Protein AF-A0A6G7VF86-F1 (afdb_monomer_lite)

Organism: NCBI:txid2699430

Structure (mmCIF, N/CA/C/O backbone):
data_AF-A0A6G7VF86-F1
#
_entry.id   AF-A0A6G7VF86-F1
#
loop_
_atom_site.group_PDB
_atom_site.id
_atom_site.type_symbol
_atom_site.label_atom_id
_atom_site.label_alt_id
_atom_site.label_comp_id
_atom_site.label_asym_id
_atom_site.label_entity_id
_atom_site.label_seq_id
_atom_site.pdbx_PDB_ins_code
_atom_site.Cartn_x
_atom_site.Cartn_y
_atom_site.Cartn_z
_atom_site.occupancy
_atom_site.B_iso_or_equiv
_atom_site.auth_seq_id
_atom_site.auth_comp_id
_atom_site.auth_asym_id
_atom_site.auth_atom_id
_atom_site.pdbx_PDB_model_num
ATOM 1 N N . MET A 1 1 ? -3.571 -9.699 8.147 1.00 62.66 1 MET A N 1
ATOM 2 C CA . MET A 1 1 ? -2.206 -9.471 7.622 1.00 62.66 1 MET A CA 1
ATOM 3 C C . MET A 1 1 ? -1.745 -10.598 6.710 1.00 62.66 1 MET A C 1
ATOM 5 O O . MET A 1 1 ? -1.329 -10.263 5.618 1.00 62.66 1 MET A O 1
ATOM 9 N N . ALA A 1 2 ? -1.930 -11.879 7.063 1.00 78.94 2 ALA A N 1
ATOM 10 C CA . ALA A 1 2 ? -1.582 -13.014 6.187 1.00 78.94 2 ALA A CA 1
ATOM 11 C C . ALA A 1 2 ? -2.079 -12.876 4.727 1.00 78.94 2 ALA A C 1
ATOM 13 O O . ALA A 1 2 ? -1.312 -13.082 3.798 1.00 78.94 2 ALA A O 1
ATOM 14 N N . GLN A 1 3 ? -3.317 -12.407 4.529 1.00 85.88 3 GLN A N 1
ATOM 15 C CA . GLN A 1 3 ? -3.868 -12.131 3.192 1.00 85.88 3 GLN A CA 1
ATOM 16 C C . GLN A 1 3 ? -3.116 -11.031 2.418 1.00 85.88 3 GLN A C 1
ATOM 18 O O . GLN A 1 3 ? -2.936 -11.144 1.214 1.00 85.88 3 GLN A O 1
ATOM 23 N N . MET A 1 4 ? -2.649 -9.967 3.083 1.00 92.00 4 MET A N 1
ATOM 24 C CA . MET A 1 4 ? -1.850 -8.934 2.403 1.00 92.00 4 MET A CA 1
ATOM 25 C C . MET A 1 4 ? -0.474 -9.483 1.995 1.00 92.00 4 MET A C 1
ATOM 27 O O . MET A 1 4 ? 0.032 -9.123 0.940 1.00 92.00 4 MET A O 1
ATOM 31 N N . ASP A 1 5 ? 0.114 -10.384 2.791 1.00 93.56 5 ASP A N 1
ATOM 32 C CA . ASP A 1 5 ? 1.385 -11.042 2.457 1.00 93.56 5 ASP A CA 1
ATOM 33 C C . ASP A 1 5 ? 1.250 -12.063 1.306 1.00 93.56 5 ASP A C 1
ATOM 35 O O . ASP A 1 5 ? 2.229 -12.349 0.615 1.00 93.56 5 ASP A O 1
ATOM 39 N N . GLU A 1 6 ? 0.060 -12.631 1.093 1.00 92.44 6 GLU A N 1
ATOM 40 C CA . GLU A 1 6 ? -0.275 -13.419 -0.102 1.00 92.44 6 GLU A CA 1
ATOM 41 C C . GLU A 1 6 ? -0.333 -12.532 -1.341 1.00 92.44 6 GLU A C 1
ATOM 43 O O . GLU A 1 6 ? 0.474 -12.733 -2.244 1.00 92.44 6 GLU A O 1
ATOM 48 N N . GLY A 1 7 ? -1.154 -11.477 -1.325 1.00 93.00 7 GLY A N 1
ATOM 49 C CA . GLY A 1 7 ? -1.212 -10.536 -2.446 1.00 93.00 7 GLY A CA 1
ATOM 50 C C . GLY A 1 7 ? 0.141 -9.885 -2.761 1.00 93.00 7 GLY A C 1
ATOM 51 O O . GLY A 1 7 ? 0.448 -9.626 -3.920 1.00 93.00 7 GLY A O 1
ATOM 52 N N . ARG A 1 8 ? 0.997 -9.669 -1.748 1.00 95.62 8 ARG A N 1
ATOM 53 C CA . ARG A 1 8 ? 2.374 -9.192 -1.944 1.00 95.62 8 ARG A CA 1
ATOM 54 C C . ARG A 1 8 ? 3.151 -10.132 -2.859 1.00 95.62 8 ARG A C 1
ATOM 56 O O . ARG A 1 8 ? 3.831 -9.668 -3.766 1.00 95.62 8 ARG A O 1
ATOM 63 N N . ARG A 1 9 ? 3.067 -11.443 -2.611 1.00 95.38 9 ARG A N 1
ATOM 64 C CA . ARG A 1 9 ? 3.781 -12.449 -3.407 1.00 95.38 9 ARG A CA 1
ATOM 65 C C . ARG A 1 9 ? 3.294 -12.459 -4.850 1.00 95.38 9 ARG A C 1
ATOM 67 O O . ARG A 1 9 ? 4.133 -12.548 -5.740 1.00 95.38 9 ARG A O 1
ATOM 74 N N . ASP A 1 10 ? 1.992 -12.302 -5.071 1.00 95.31 10 ASP A N 1
ATOM 75 C CA . ASP A 1 10 ? 1.431 -12.218 -6.423 1.00 95.31 10 ASP A CA 1
ATOM 76 C C . ASP A 1 10 ? 1.973 -10.989 -7.170 1.00 95.31 10 ASP A C 1
ATOM 78 O O . ASP A 1 10 ? 2.452 -11.110 -8.295 1.00 95.31 10 ASP A O 1
ATOM 82 N N . PHE A 1 11 ? 2.011 -9.824 -6.515 1.00 96.00 11 PHE A N 1
ATOM 83 C CA . PHE A 1 11 ? 2.587 -8.597 -7.082 1.00 96.00 11 PHE A CA 1
ATOM 84 C C . PHE A 1 11 ? 4.100 -8.701 -7.337 1.00 96.00 11 PHE A C 1
ATOM 86 O O . PHE A 1 11 ? 4.589 -8.240 -8.364 1.00 96.00 11 PHE A O 1
ATOM 93 N N . GLU A 1 12 ? 4.859 -9.313 -6.426 1.00 95.81 12 GLU A N 1
ATOM 94 C CA . GLU A 1 12 ? 6.309 -9.507 -6.578 1.00 95.81 12 GLU A CA 1
ATOM 95 C C . GLU A 1 12 ? 6.670 -10.468 -7.719 1.00 95.81 12 GLU A C 1
ATOM 97 O O . GLU A 1 12 ? 7.763 -10.377 -8.288 1.00 95.81 12 GLU A O 1
ATOM 102 N N . GLN A 1 13 ? 5.776 -11.403 -8.040 1.00 95.69 13 GLN A N 1
ATOM 103 C CA . GLN A 1 13 ? 5.978 -12.406 -9.084 1.00 95.69 13 GLN A CA 1
ATOM 104 C C . GLN A 1 13 ? 5.410 -11.980 -10.440 1.00 95.69 13 GLN A C 1
ATOM 106 O O . GLN A 1 13 ? 5.817 -12.550 -11.456 1.00 95.69 13 GLN A O 1
ATOM 111 N N . ASP A 1 14 ? 4.536 -10.972 -10.482 1.00 97.06 14 ASP A N 1
ATOM 112 C CA . ASP A 1 14 ? 3.905 -10.525 -11.718 1.00 97.06 14 ASP A CA 1
ATOM 113 C C . ASP A 1 14 ? 4.921 -9.910 -12.693 1.00 97.06 14 ASP A C 1
ATOM 115 O O . ASP A 1 14 ? 5.571 -8.892 -12.436 1.00 97.06 14 ASP A O 1
ATOM 119 N N . PHE A 1 15 ? 5.088 -10.565 -13.841 1.00 96.31 15 PHE A N 1
ATOM 120 C CA . PHE A 1 15 ? 6.080 -10.162 -14.832 1.00 96.31 15 PHE A CA 1
ATOM 121 C C . PHE A 1 15 ? 5.706 -8.841 -15.514 1.00 96.31 15 PHE A C 1
ATOM 123 O O . PHE A 1 15 ? 6.584 -8.002 -15.716 1.00 96.31 15 PHE A O 1
ATOM 130 N N . ALA A 1 16 ? 4.428 -8.649 -15.850 1.00 96.56 16 ALA A N 1
ATOM 131 C CA . ALA A 1 16 ? 3.965 -7.470 -16.576 1.00 96.56 16 ALA A CA 1
ATOM 132 C C . ALA A 1 16 ? 4.143 -6.198 -15.737 1.00 96.56 16 ALA A C 1
ATOM 134 O O . ALA A 1 16 ? 4.707 -5.218 -16.217 1.00 96.56 16 ALA A O 1
ATOM 135 N N . LEU A 1 17 ? 3.763 -6.248 -14.460 1.00 97.31 17 LEU A N 1
ATOM 136 C CA . LEU A 1 17 ? 3.936 -5.160 -13.507 1.00 97.31 17 LEU A CA 1
ATOM 137 C C . LEU A 1 17 ? 5.408 -4.803 -13.325 1.00 97.31 17 LEU A C 1
ATOM 139 O O . LEU A 1 17 ? 5.761 -3.628 -13.318 1.00 97.31 17 LEU A O 1
ATOM 143 N N . ARG A 1 18 ? 6.285 -5.805 -13.206 1.00 97.38 18 ARG A N 1
ATOM 144 C CA . ARG A 1 18 ? 7.729 -5.569 -13.089 1.00 97.38 18 ARG A CA 1
ATOM 145 C C . ARG A 1 18 ? 8.277 -4.855 -14.319 1.00 97.38 18 ARG A C 1
ATOM 147 O O . ARG A 1 18 ? 9.001 -3.879 -14.157 1.00 97.38 18 ARG A O 1
ATOM 154 N N . GLN A 1 19 ? 7.926 -5.308 -15.523 1.00 97.06 19 GLN A N 1
ATOM 155 C CA . GLN A 1 19 ? 8.358 -4.651 -16.761 1.00 97.06 19 GLN A CA 1
ATOM 156 C C . GLN A 1 19 ? 7.840 -3.209 -16.847 1.00 97.06 19 GLN A C 1
ATOM 158 O O . GLN A 1 19 ? 8.632 -2.304 -17.096 1.00 97.06 19 GLN A O 1
ATOM 163 N N . ALA A 1 20 ? 6.561 -2.983 -16.544 1.00 97.19 20 ALA A N 1
ATOM 164 C CA . ALA A 1 20 ? 5.964 -1.649 -16.551 1.00 97.19 20 ALA A CA 1
ATOM 165 C C . ALA A 1 20 ? 6.634 -0.702 -15.534 1.00 97.19 20 ALA A C 1
ATOM 167 O O . ALA A 1 20 ? 6.967 0.438 -15.852 1.00 97.19 20 ALA A O 1
ATOM 168 N N . LEU A 1 21 ? 6.916 -1.187 -14.319 1.00 96.94 21 LEU A N 1
ATOM 169 C CA . LEU A 1 21 ? 7.652 -0.427 -13.301 1.00 96.94 21 LEU A CA 1
ATOM 170 C C . LEU A 1 21 ? 9.087 -0.111 -13.727 1.00 96.94 21 LEU A C 1
ATOM 172 O O . LEU A 1 21 ? 9.586 0.973 -13.439 1.00 96.94 21 LEU A O 1
ATOM 176 N N . GLN A 1 22 ? 9.748 -1.041 -14.417 1.00 96.62 22 GLN A N 1
ATOM 177 C CA . GLN A 1 22 ? 11.090 -0.825 -14.950 1.00 96.62 22 GLN A CA 1
ATOM 178 C C . GLN A 1 22 ? 11.107 0.225 -16.065 1.00 96.62 22 GLN A C 1
ATOM 180 O O . GLN A 1 22 ? 12.057 1.004 -16.141 1.00 96.62 22 GLN A O 1
ATOM 185 N N . ALA A 1 23 ? 10.075 0.252 -16.912 1.00 95.94 23 ALA A N 1
ATOM 186 C CA . ALA A 1 23 ? 9.890 1.287 -17.925 1.00 95.94 23 ALA A CA 1
ATOM 187 C C . ALA A 1 23 ? 9.536 2.649 -17.301 1.00 95.94 23 ALA A C 1
ATOM 189 O O . ALA A 1 23 ? 9.881 3.690 -17.859 1.00 95.94 23 ALA A O 1
ATOM 190 N N . GLY A 1 24 ? 8.892 2.642 -16.129 1.00 94.50 24 GLY A N 1
ATOM 191 C CA . GLY A 1 24 ? 8.472 3.847 -15.418 1.00 94.50 24 GLY A CA 1
ATOM 192 C C . GLY A 1 24 ? 7.288 4.558 -16.076 1.00 94.50 24 GLY A C 1
ATOM 193 O O . GLY A 1 24 ? 7.080 5.739 -15.806 1.00 94.50 24 GLY A O 1
ATOM 194 N N . ASP A 1 25 ? 6.532 3.864 -16.932 1.00 93.25 25 ASP A N 1
ATOM 195 C CA . ASP A 1 25 ? 5.363 4.405 -17.627 1.00 93.25 25 ASP A CA 1
ATOM 196 C C . ASP A 1 25 ? 4.094 4.231 -16.761 1.00 93.25 25 ASP A C 1
ATOM 198 O O . ASP A 1 25 ? 3.684 3.094 -16.496 1.00 93.25 25 ASP A O 1
ATOM 202 N N . PRO A 1 26 ? 3.451 5.327 -16.303 1.00 93.88 26 PRO A N 1
ATOM 203 C CA . PRO A 1 26 ? 2.228 5.251 -15.508 1.00 93.88 26 PRO A CA 1
ATOM 204 C C . PRO A 1 26 ? 1.088 4.481 -16.190 1.00 93.88 26 PRO A C 1
ATOM 206 O O . PRO A 1 26 ? 0.360 3.752 -15.512 1.00 93.88 26 PRO A O 1
ATOM 209 N N . GLU A 1 27 ? 0.927 4.610 -17.512 1.00 94.19 27 GLU A N 1
ATOM 210 C CA . GLU A 1 27 ? -0.159 3.954 -18.247 1.00 94.19 27 GLU A CA 1
ATOM 211 C C . GLU A 1 27 ? 0.059 2.440 -18.305 1.00 94.19 27 GLU A C 1
ATOM 213 O O . GLU A 1 27 ? -0.871 1.666 -18.052 1.00 94.19 27 GLU A O 1
ATOM 218 N N . GLU A 1 28 ? 1.291 1.997 -18.568 1.00 96.31 28 GLU A N 1
ATOM 219 C CA . GLU A 1 28 ? 1.631 0.570 -18.552 1.00 96.31 28 GLU A CA 1
ATOM 220 C C . GLU A 1 28 ? 1.477 -0.026 -17.150 1.00 96.31 28 GLU A C 1
ATOM 222 O O . GLU A 1 28 ? 0.930 -1.123 -16.995 1.00 96.31 28 GLU A O 1
ATOM 227 N N . VAL A 1 29 ? 1.897 0.706 -16.110 1.00 96.75 29 VA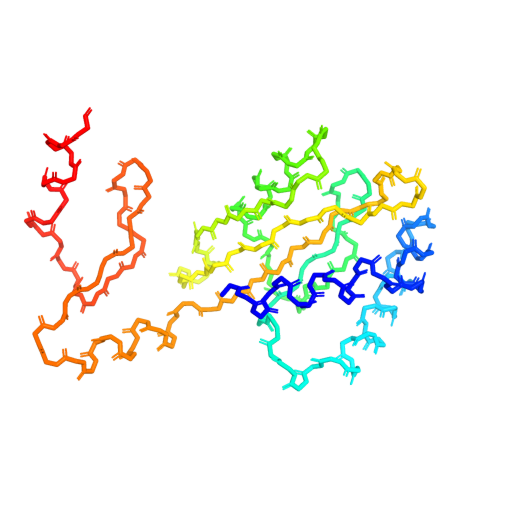L A N 1
ATOM 228 C CA . VAL A 1 29 ? 1.734 0.271 -14.715 1.00 96.75 29 VAL A CA 1
ATOM 229 C C . VAL A 1 29 ? 0.254 0.123 -14.385 1.00 96.75 29 VAL A C 1
ATOM 231 O O . VAL A 1 29 ? -0.149 -0.892 -13.816 1.00 96.75 29 VAL A O 1
ATOM 234 N N . GLN A 1 30 ? -0.580 1.082 -14.785 1.00 95.25 30 GLN A N 1
ATOM 235 C CA . GLN A 1 30 ? -2.021 1.008 -14.572 1.00 95.25 30 GLN A CA 1
ATOM 236 C C . GLN A 1 30 ? -2.656 -0.190 -15.271 1.00 95.25 30 GLN A C 1
ATOM 238 O O . GLN A 1 30 ? -3.477 -0.889 -14.669 1.00 95.25 30 GLN A O 1
ATOM 243 N N . GLN A 1 31 ? -2.271 -0.467 -16.515 1.00 95.31 31 GLN A N 1
ATOM 244 C CA . GLN A 1 31 ? -2.778 -1.619 -17.255 1.00 95.31 31 GLN A CA 1
ATOM 245 C C . GLN A 1 31 ? -2.355 -2.943 -16.612 1.00 95.31 31 GLN A C 1
ATOM 247 O O . GLN A 1 31 ? -3.197 -3.831 -16.445 1.00 95.31 31 GLN A O 1
ATOM 252 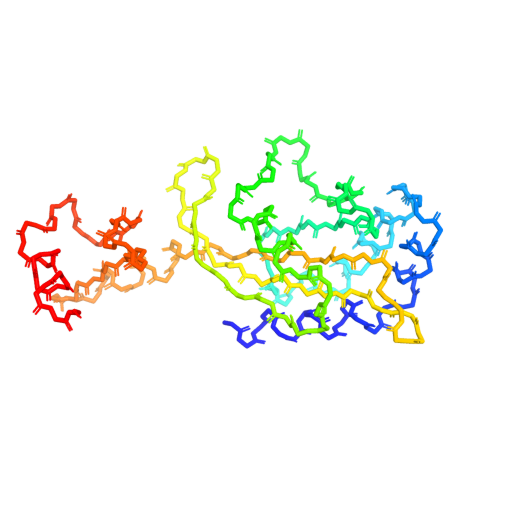N N . ALA A 1 32 ? -1.089 -3.066 -16.207 1.00 96.44 32 ALA A N 1
ATOM 253 C CA . ALA A 1 32 ? -0.571 -4.256 -15.539 1.00 96.44 32 ALA A CA 1
ATOM 254 C C . ALA A 1 32 ? -1.273 -4.501 -14.196 1.00 96.44 32 ALA A C 1
ATOM 256 O O . ALA A 1 32 ? -1.762 -5.602 -13.943 1.00 96.44 32 ALA A O 1
ATOM 257 N N . VAL A 1 33 ? -1.418 -3.459 -13.371 1.00 95.25 33 VAL A N 1
ATOM 258 C CA . VAL A 1 33 ? -2.150 -3.541 -12.101 1.00 95.25 33 VAL A CA 1
ATOM 259 C C . VAL A 1 33 ? -3.614 -3.907 -12.329 1.00 95.25 33 VAL A C 1
ATOM 261 O O . VAL A 1 33 ? -4.143 -4.760 -11.624 1.00 95.25 33 VAL A O 1
ATOM 264 N N . ALA A 1 34 ? -4.289 -3.305 -13.311 1.00 93.50 34 ALA A N 1
ATOM 265 C CA . ALA A 1 34 ? -5.680 -3.631 -13.613 1.00 93.50 34 ALA A CA 1
ATOM 266 C C . ALA A 1 34 ? -5.842 -5.091 -14.066 1.00 93.50 34 ALA A C 1
ATOM 268 O O . ALA A 1 34 ? -6.808 -5.750 -13.677 1.00 93.50 34 ALA A O 1
ATOM 269 N N . ALA A 1 35 ? -4.909 -5.606 -14.869 1.00 94.06 35 ALA A N 1
ATOM 270 C CA . ALA 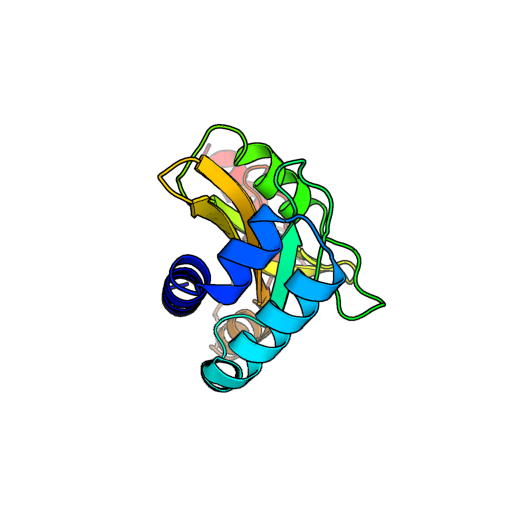A 1 35 ? -4.900 -7.003 -15.288 1.00 94.06 35 ALA A CA 1
ATOM 271 C C . ALA A 1 35 ? -4.685 -7.946 -14.096 1.00 94.06 35 ALA A C 1
ATOM 273 O O . ALA A 1 35 ? -5.482 -8.865 -13.908 1.00 94.06 35 ALA A O 1
ATOM 274 N N . LEU A 1 36 ? -3.680 -7.675 -13.258 1.00 94.06 36 LEU A N 1
ATOM 275 C CA . LEU A 1 36 ? -3.399 -8.455 -12.054 1.00 94.06 36 LEU A CA 1
ATOM 276 C C . LEU A 1 36 ? -4.581 -8.423 -11.077 1.00 94.06 36 LEU A C 1
ATOM 278 O O . LEU A 1 36 ? -5.029 -9.468 -10.609 1.00 94.06 36 LEU A O 1
ATOM 282 N N . ASN A 1 37 ? -5.163 -7.247 -10.842 1.00 91.12 37 ASN A N 1
ATOM 283 C CA . ASN A 1 37 ? -6.325 -7.092 -9.973 1.00 91.12 37 ASN A CA 1
ATOM 284 C C . ASN A 1 37 ? -7.510 -7.923 -10.452 1.00 91.12 37 ASN A C 1
ATOM 286 O O . ASN A 1 37 ? -8.165 -8.526 -9.618 1.00 91.12 37 ASN A O 1
ATOM 290 N N . ARG A 1 38 ? -7.779 -8.034 -11.758 1.00 90.12 38 ARG A N 1
ATOM 291 C CA . ARG A 1 38 ? -8.861 -8.913 -12.250 1.00 90.12 38 ARG A CA 1
ATOM 292 C C . ARG A 1 38 ? -8.625 -10.390 -11.934 1.00 90.12 38 ARG A C 1
ATOM 294 O O . ARG A 1 38 ? -9.592 -11.133 -11.825 1.00 90.12 38 ARG A O 1
ATOM 301 N N . LEU A 1 39 ? -7.369 -10.818 -11.813 1.00 88.94 39 LEU A N 1
ATOM 302 C CA . LEU A 1 39 ? -7.026 -12.200 -11.474 1.00 88.94 39 LEU A CA 1
ATOM 303 C C . LEU A 1 39 ? -7.176 -12.474 -9.974 1.00 88.94 39 LEU A C 1
ATOM 305 O O . LEU A 1 39 ? -7.537 -13.585 -9.594 1.00 88.94 39 LEU A O 1
ATOM 309 N N . ILE A 1 40 ? -6.911 -11.470 -9.131 1.00 88.12 40 ILE A N 1
ATOM 310 C CA . ILE A 1 40 ? -6.816 -11.655 -7.675 1.00 88.12 40 ILE A CA 1
ATOM 311 C C . ILE A 1 40 ? -7.878 -10.899 -6.860 1.00 88.12 40 ILE A C 1
ATOM 313 O O . ILE A 1 40 ? -7.908 -11.016 -5.636 1.00 88.12 40 ILE A O 1
ATOM 317 N N . SER A 1 41 ? -8.770 -10.132 -7.494 1.00 77.06 41 SER A N 1
ATOM 318 C CA . SER A 1 41 ? -9.711 -9.229 -6.810 1.00 77.06 41 SER A CA 1
ATOM 319 C C . SER A 1 41 ? -10.646 -9.945 -5.843 1.00 77.06 41 SER A C 1
ATOM 321 O O . SER A 1 41 ? -10.998 -9.393 -4.803 1.00 77.06 41 SER A O 1
ATOM 323 N N . GLU A 1 42 ? -11.031 -11.184 -6.149 1.00 80.44 42 GLU A N 1
ATOM 324 C CA . GLU A 1 42 ? -11.947 -11.969 -5.311 1.00 80.44 42 GLU A CA 1
ATOM 325 C C . GLU A 1 42 ? -11.301 -12.456 -4.005 1.00 80.44 42 GLU A C 1
ATOM 327 O O . GLU A 1 42 ? -12.000 -12.838 -3.069 1.00 80.44 42 GLU A O 1
ATOM 332 N N . GLN A 1 43 ? -9.971 -12.390 -3.901 1.00 84.94 43 GLN A N 1
ATOM 333 C CA . GLN A 1 43 ? -9.231 -12.825 -2.715 1.00 84.94 43 GLN A CA 1
ATOM 334 C C . GLN A 1 43 ? -9.254 -11.781 -1.591 1.00 84.94 43 GLN A C 1
ATOM 336 O O . GLN A 1 43 ? -8.928 -12.077 -0.437 1.00 84.94 43 GLN A O 1
ATOM 341 N N . GLY A 1 44 ? -9.634 -10.540 -1.921 1.00 85.12 44 GLY A N 1
ATOM 342 C CA . GLY A 1 44 ? -9.741 -9.445 -0.968 1.00 85.12 44 GLY A CA 1
ATOM 343 C C . GLY A 1 44 ? -8.420 -9.146 -0.265 1.00 85.12 44 GLY A C 1
ATOM 344 O O . GLY A 1 44 ? -8.426 -8.916 0.940 1.00 85.12 44 GLY A O 1
ATOM 345 N N . TYR A 1 45 ? -7.279 -9.192 -0.958 1.00 89.50 45 TYR A N 1
ATOM 346 C CA . TYR A 1 45 ? -5.965 -8.961 -0.342 1.00 89.50 45 TYR A CA 1
ATOM 347 C C . TYR A 1 45 ? -5.791 -7.549 0.211 1.00 89.50 45 TYR A C 1
ATOM 349 O O . TYR A 1 45 ? -5.141 -7.378 1.241 1.00 89.50 45 TYR A O 1
ATOM 357 N N . PHE A 1 46 ? -6.428 -6.560 -0.404 1.00 91.81 46 PHE A N 1
ATOM 358 C CA . PHE A 1 46 ? -6.408 -5.161 0.003 1.00 91.81 46 PHE A CA 1
ATOM 359 C C . PHE A 1 46 ? -7.719 -4.481 -0.398 1.00 91.81 46 PHE A C 1
ATOM 361 O O . PHE A 1 46 ? -8.400 -4.927 -1.317 1.00 91.81 46 PHE A O 1
ATOM 368 N N . ASP A 1 47 ? -8.046 -3.391 0.290 1.00 91.06 47 ASP A N 1
ATOM 369 C CA . ASP A 1 47 ? -9.159 -2.504 -0.061 1.00 91.06 47 ASP A CA 1
ATOM 370 C C . ASP A 1 47 ? -8.672 -1.320 -0.908 1.00 91.06 47 ASP A C 1
ATOM 372 O O . ASP A 1 47 ? -9.451 -0.716 -1.641 1.00 91.06 47 ASP A O 1
ATOM 376 N N . ARG A 1 48 ? -7.388 -0.952 -0.776 1.00 92.00 48 ARG A N 1
ATOM 377 C CA . ARG A 1 48 ? -6.743 0.125 -1.542 1.00 92.00 48 ARG A CA 1
ATOM 378 C C . ARG A 1 48 ? -5.309 -0.239 -1.895 1.00 92.00 48 ARG A C 1
ATOM 380 O O . ARG A 1 48 ? -4.662 -0.996 -1.167 1.00 92.00 48 ARG A O 1
ATOM 387 N N . LEU A 1 49 ? -4.832 0.346 -2.987 1.00 93.38 49 LEU A N 1
ATOM 388 C CA . LEU A 1 49 ? -3.536 0.069 -3.585 1.00 93.38 49 LEU A CA 1
ATOM 389 C C . LEU A 1 49 ? -2.873 1.369 -4.036 1.00 93.38 49 LEU A C 1
ATOM 391 O O . LEU A 1 49 ? -3.506 2.197 -4.678 1.00 93.38 49 LEU A O 1
ATOM 395 N N . TRP A 1 50 ? -1.581 1.503 -3.770 1.00 95.00 50 TRP A N 1
ATOM 396 C CA . TRP A 1 50 ? -0.733 2.525 -4.371 1.00 95.00 50 TRP A CA 1
ATOM 397 C C . TRP A 1 50 ? 0.542 1.874 -4.891 1.00 95.00 50 TRP A C 1
ATOM 399 O O . TRP A 1 50 ? 1.084 0.959 -4.279 1.00 95.00 50 TRP A O 1
ATOM 409 N N . VAL A 1 51 ? 1.013 2.342 -6.031 1.00 96.06 51 VAL A N 1
ATOM 410 C CA . VAL A 1 51 ? 2.165 1.850 -6.771 1.00 96.06 51 VAL A CA 1
ATOM 411 C C . VAL A 1 51 ? 2.996 3.061 -7.142 1.00 96.06 51 VAL A C 1
ATOM 413 O O . VAL A 1 51 ? 2.511 4.010 -7.758 1.00 96.06 51 VAL A O 1
ATOM 416 N N . PHE A 1 52 ? 4.254 3.032 -6.745 1.00 96.12 52 PHE A N 1
ATOM 417 C CA . PHE A 1 52 ? 5.172 4.144 -6.894 1.00 96.12 52 PHE A CA 1
ATOM 418 C C . PHE A 1 52 ? 6.322 3.727 -7.804 1.00 96.12 52 PHE A C 1
ATOM 420 O O . PHE A 1 52 ? 6.728 2.565 -7.815 1.00 96.12 52 PHE A O 1
ATOM 427 N N . GLY A 1 53 ? 6.877 4.682 -8.543 1.00 94.94 53 GLY A N 1
ATOM 428 C CA . GLY A 1 53 ? 8.118 4.471 -9.281 1.00 94.94 53 GLY A CA 1
ATOM 429 C C . GLY A 1 53 ? 9.325 4.392 -8.346 1.00 94.94 53 GLY A C 1
ATOM 430 O O . GLY A 1 53 ? 9.239 4.715 -7.160 1.00 94.94 53 GLY A O 1
ATOM 431 N N . ALA A 1 54 ? 10.490 4.031 -8.887 1.00 93.38 54 ALA A N 1
ATOM 432 C CA . ALA A 1 54 ? 11.744 3.958 -8.126 1.00 93.38 54 ALA A CA 1
ATOM 433 C C . ALA A 1 54 ? 12.108 5.269 -7.398 1.00 93.38 54 ALA A C 1
ATOM 435 O O . ALA A 1 54 ? 12.711 5.238 -6.328 1.00 93.38 54 ALA A O 1
ATOM 436 N N . ALA A 1 55 ? 11.706 6.422 -7.943 1.00 91.62 55 ALA A N 1
ATOM 437 C CA . ALA A 1 55 ? 11.917 7.733 -7.324 1.00 91.62 55 ALA A CA 1
ATOM 438 C C . ALA A 1 55 ? 10.861 8.101 -6.256 1.00 91.62 55 ALA A C 1
ATOM 440 O O . ALA A 1 55 ? 10.874 9.219 -5.749 1.00 91.62 55 ALA A O 1
ATOM 441 N N . GLY A 1 56 ? 9.926 7.201 -5.933 1.00 91.00 56 GLY A N 1
ATOM 442 C CA . GLY A 1 56 ? 8.912 7.400 -4.893 1.00 91.00 56 GLY A CA 1
ATOM 443 C C . GLY A 1 56 ? 7.709 8.255 -5.303 1.00 91.00 56 GLY A C 1
ATOM 444 O O . GLY A 1 56 ? 6.843 8.512 -4.472 1.00 91.00 56 GLY A O 1
ATOM 445 N N . HIS A 1 57 ? 7.614 8.683 -6.565 1.00 91.94 57 HIS A N 1
ATOM 446 C CA . HIS A 1 57 ? 6.403 9.326 -7.078 1.00 91.94 57 HIS A CA 1
ATOM 447 C C . HIS A 1 57 ? 5.330 8.276 -7.378 1.00 91.94 57 HIS A C 1
ATOM 449 O O . HIS A 1 57 ? 5.638 7.157 -7.789 1.00 91.94 57 HIS A O 1
ATOM 455 N N . LEU A 1 58 ? 4.068 8.640 -7.173 1.00 93.12 58 LEU A N 1
ATOM 456 C CA . LEU A 1 58 ? 2.930 7.776 -7.464 1.00 93.12 58 LEU A CA 1
ATOM 457 C C . LEU A 1 58 ? 2.805 7.561 -8.983 1.00 93.12 58 LEU A C 1
ATOM 459 O O . LEU A 1 58 ? 2.774 8.532 -9.734 1.00 93.12 58 LEU A O 1
ATOM 463 N N . LEU A 1 59 ? 2.722 6.302 -9.415 1.00 93.94 59 LEU A N 1
ATOM 464 C CA . LEU A 1 59 ? 2.478 5.905 -10.809 1.00 93.94 59 LEU A CA 1
ATOM 465 C C . LEU A 1 59 ? 1.051 5.381 -11.010 1.00 93.94 59 LEU A C 1
ATOM 467 O O . LEU A 1 59 ? 0.444 5.615 -12.045 1.00 93.94 59 LEU A O 1
ATOM 471 N N . CYS A 1 60 ? 0.515 4.668 -10.020 1.00 88.94 60 CYS A N 1
ATOM 472 C CA . CYS A 1 60 ? -0.843 4.119 -10.008 1.00 88.94 60 CYS A CA 1
ATOM 473 C C . CYS A 1 60 ? -1.215 3.737 -8.563 1.00 88.94 60 CYS A C 1
ATOM 475 O O . CYS A 1 60 ? -0.407 3.900 -7.668 1.00 88.94 60 CYS A O 1
ATOM 477 N N . CYS A 1 61 ? -2.375 3.217 -8.188 1.00 79.69 61 CYS A N 1
ATOM 478 C CA . CYS A 1 61 ? -3.693 3.454 -8.735 1.00 79.69 61 CYS A CA 1
ATOM 479 C C . CYS A 1 61 ? -4.505 4.018 -7.573 1.00 79.69 61 CYS A C 1
ATOM 481 O O . CYS A 1 61 ? -5.079 3.275 -6.783 1.00 79.69 61 CYS A O 1
ATOM 483 N N . THR A 1 62 ? -4.531 5.333 -7.424 1.00 65.19 62 THR A N 1
ATOM 484 C CA . THR A 1 62 ? -5.584 5.946 -6.624 1.00 65.19 62 THR A CA 1
ATOM 485 C C . THR A 1 62 ? -6.863 5.840 -7.435 1.00 65.19 62 THR A C 1
ATOM 487 O O . THR A 1 62 ? -6.879 6.307 -8.569 1.00 65.19 62 THR A O 1
ATOM 490 N N . ASP A 1 63 ? -7.938 5.274 -6.875 1.00 61.91 63 ASP A N 1
ATOM 491 C CA . ASP A 1 63 ? -9.273 5.716 -7.298 1.00 61.91 63 ASP A CA 1
ATOM 492 C C . ASP A 1 63 ? -9.207 7.248 -7.313 1.00 61.91 63 ASP A C 1
ATOM 494 O O . ASP A 1 63 ? -8.784 7.804 -6.295 1.00 61.91 63 ASP A O 1
ATOM 498 N N . ASP A 1 64 ? -9.540 7.886 -8.444 1.00 50.72 64 ASP A N 1
ATOM 499 C CA . ASP A 1 64 ? -9.195 9.262 -8.889 1.00 50.72 64 ASP A CA 1
ATOM 500 C C . ASP A 1 64 ? -9.516 10.429 -7.915 1.00 50.72 64 ASP A C 1
ATOM 502 O O . ASP A 1 64 ? -9.527 11.604 -8.280 1.00 50.72 64 ASP A O 1
ATOM 506 N N . ARG A 1 65 ? -9.838 10.140 -6.654 1.00 54.38 65 ARG A N 1
ATOM 507 C CA . ARG A 1 65 ? -10.222 11.065 -5.585 1.00 54.38 65 ARG A CA 1
ATOM 508 C C . ARG A 1 65 ? -9.576 10.782 -4.225 1.00 54.38 65 ARG A C 1
ATOM 510 O O . ARG A 1 65 ? -9.917 11.466 -3.262 1.00 54.38 65 ARG A O 1
ATOM 517 N N . LEU A 1 66 ? -8.722 9.768 -4.091 1.00 65.81 66 LEU A N 1
ATOM 518 C CA . LEU A 1 66 ? -8.097 9.430 -2.809 1.00 65.81 66 LEU A CA 1
ATOM 519 C C . LEU A 1 66 ? -6.628 9.835 -2.813 1.00 65.81 66 LEU A C 1
ATOM 521 O O . LEU A 1 66 ? -5.812 9.188 -3.453 1.00 65.81 66 LEU A O 1
ATOM 525 N N . GLU A 1 67 ? -6.286 10.883 -2.067 1.00 83.12 67 GLU A N 1
ATOM 526 C CA . GLU A 1 67 ? -4.886 11.219 -1.799 1.00 83.12 67 GLU A CA 1
ATOM 527 C C . GLU A 1 67 ? -4.182 10.061 -1.071 1.00 83.12 67 GLU A C 1
ATOM 529 O O . GLU A 1 67 ? -4.801 9.294 -0.322 1.00 83.12 67 GLU A O 1
ATOM 534 N N . VAL A 1 68 ? -2.875 9.932 -1.302 1.00 90.44 68 VAL A N 1
ATOM 535 C CA . VAL A 1 68 ? -2.022 8.974 -0.591 1.00 90.44 68 VAL A CA 1
ATOM 536 C C . VAL A 1 68 ? -1.946 9.400 0.881 1.00 90.44 68 VAL A C 1
ATOM 538 O O . VAL A 1 68 ? -1.526 10.527 1.145 1.00 90.44 68 VAL A O 1
ATOM 541 N N . PRO A 1 69 ? -2.312 8.541 1.851 1.00 91.56 69 PRO A N 1
ATOM 542 C CA . PRO A 1 69 ? -2.160 8.872 3.265 1.00 91.56 69 PRO A CA 1
ATOM 543 C C . PRO A 1 69 ? -0.703 9.198 3.624 1.00 91.56 69 PRO A C 1
ATOM 545 O O . PRO A 1 69 ? 0.216 8.525 3.154 1.00 91.56 69 PRO A O 1
ATOM 548 N N . GLU A 1 70 ? -0.487 10.174 4.506 1.00 91.56 70 GLU A N 1
ATOM 549 C CA . GLU A 1 70 ? 0.852 10.573 4.975 1.00 91.56 70 GLU A CA 1
ATOM 550 C C . GLU A 1 70 ? 1.634 9.393 5.579 1.00 91.56 70 GLU A C 1
ATOM 552 O O . GLU A 1 70 ? 2.837 9.244 5.349 1.00 91.56 70 GLU A O 1
ATOM 557 N N . ASP A 1 71 ? 0.934 8.490 6.271 1.00 91.94 71 ASP A N 1
ATOM 558 C CA . ASP A 1 71 ? 1.509 7.256 6.811 1.00 91.94 71 ASP A CA 1
ATOM 559 C C . ASP A 1 71 ? 2.082 6.352 5.704 1.00 91.94 71 ASP A C 1
ATOM 561 O O . ASP A 1 71 ? 3.147 5.759 5.870 1.00 91.94 71 ASP A O 1
ATOM 565 N N . VAL A 1 72 ? 1.424 6.275 4.541 1.00 94.00 72 VAL A N 1
ATOM 566 C CA . VAL A 1 72 ? 1.924 5.507 3.387 1.00 94.00 72 VAL A CA 1
ATOM 567 C C . VAL A 1 72 ? 3.172 6.167 2.812 1.00 94.00 72 VAL A C 1
ATOM 569 O O . VAL A 1 72 ? 4.153 5.472 2.560 1.00 94.00 72 VAL A O 1
ATOM 572 N N . VAL A 1 73 ? 3.178 7.495 2.656 1.00 93.69 73 VAL A N 1
ATOM 573 C CA . VAL A 1 73 ? 4.358 8.246 2.184 1.00 93.69 73 VAL A CA 1
ATOM 574 C C . VAL A 1 73 ? 5.552 8.033 3.120 1.00 93.69 73 VAL A C 1
ATOM 576 O O . VAL A 1 73 ? 6.674 7.789 2.666 1.00 93.69 73 VAL A O 1
ATOM 579 N N . SER A 1 74 ? 5.305 8.059 4.430 1.00 93.44 74 SER A N 1
ATOM 580 C CA . SER A 1 74 ? 6.325 7.825 5.455 1.00 93.44 74 SER A CA 1
ATOM 581 C C . SER A 1 74 ? 6.884 6.402 5.385 1.00 93.44 74 SER A C 1
ATOM 583 O O . SER A 1 74 ? 8.101 6.211 5.411 1.00 93.44 74 SER A O 1
ATOM 585 N N . LEU A 1 75 ? 6.018 5.396 5.222 1.00 94.56 75 LEU A N 1
ATOM 586 C CA . LEU A 1 75 ? 6.426 3.995 5.070 1.00 94.56 75 LEU A CA 1
ATOM 587 C C . LEU A 1 75 ? 7.201 3.747 3.768 1.00 94.56 75 LEU A C 1
ATOM 589 O O . LEU A 1 75 ? 8.188 3.013 3.787 1.00 94.56 75 LEU A O 1
ATOM 593 N N . VAL A 1 76 ? 6.791 4.369 2.658 1.00 95.06 76 VAL A N 1
ATOM 594 C CA . VAL A 1 76 ? 7.510 4.323 1.372 1.00 95.06 76 VAL A CA 1
ATOM 595 C C . VAL A 1 76 ? 8.902 4.934 1.515 1.00 95.06 76 VAL A C 1
ATOM 597 O O . VAL A 1 76 ? 9.885 4.328 1.095 1.00 95.06 76 VAL A O 1
ATOM 600 N N . SER A 1 77 ? 9.009 6.085 2.177 1.00 93.62 77 SER A N 1
ATOM 601 C CA . SER A 1 77 ? 10.299 6.735 2.438 1.00 93.62 77 SER A CA 1
ATOM 602 C C . SER A 1 77 ? 11.206 5.869 3.321 1.00 93.62 77 SER A C 1
ATOM 604 O O . SER A 1 77 ? 12.391 5.724 3.037 1.00 93.62 77 SER A O 1
ATOM 606 N N . ALA A 1 78 ? 10.649 5.217 4.347 1.00 92.56 78 ALA A N 1
ATOM 607 C CA . ALA A 1 78 ? 11.375 4.302 5.237 1.00 92.56 78 ALA A CA 1
ATOM 608 C C . ALA A 1 78 ? 11.782 2.965 4.580 1.00 92.56 78 ALA A C 1
ATOM 610 O O . ALA A 1 78 ? 12.513 2.164 5.183 1.00 92.56 78 ALA A O 1
ATOM 611 N N . LEU A 1 79 ? 11.287 2.694 3.370 1.00 92.69 79 LEU A N 1
ATOM 612 C CA . LEU A 1 79 ? 11.694 1.558 2.551 1.00 92.69 79 LEU A CA 1
ATOM 613 C C . LEU A 1 79 ? 12.951 1.863 1.722 1.00 92.69 79 LEU A C 1
ATOM 615 O O . LEU A 1 79 ? 13.617 0.934 1.269 1.00 92.69 79 LEU A O 1
ATOM 619 N N . ALA A 1 80 ? 13.312 3.137 1.534 1.00 85.69 80 ALA A N 1
ATOM 620 C CA . ALA A 1 80 ? 14.505 3.514 0.785 1.00 85.69 80 ALA A CA 1
ATOM 621 C C . ALA A 1 80 ? 15.758 2.854 1.396 1.00 85.69 80 ALA A C 1
ATOM 623 O O . ALA A 1 80 ? 16.110 3.096 2.549 1.00 85.69 80 ALA A O 1
ATOM 624 N N . GLY A 1 81 ? 16.419 1.986 0.624 1.00 80.81 81 GLY A N 1
ATOM 625 C CA . GLY A 1 81 ? 17.600 1.239 1.073 1.00 80.81 81 GLY A CA 1
ATOM 626 C C . GLY A 1 81 ? 17.314 -0.063 1.833 1.00 80.81 81 GLY A C 1
ATOM 627 O O . GLY A 1 81 ? 18.251 -0.678 2.337 1.00 80.81 81 GLY A O 1
ATOM 628 N N . SER A 1 82 ? 16.059 -0.515 1.903 1.00 88.12 82 SER A N 1
ATOM 629 C CA . SER A 1 82 ? 15.678 -1.815 2.465 1.00 88.12 82 SER A CA 1
ATOM 630 C C . SER A 1 82 ? 14.878 -2.642 1.457 1.00 88.12 82 SER A C 1
ATOM 632 O O . SER A 1 82 ? 14.070 -2.117 0.695 1.00 88.12 82 SER A O 1
ATOM 634 N N . SER A 1 83 ? 15.092 -3.956 1.463 1.00 87.94 83 SER A N 1
ATOM 635 C CA . SER A 1 83 ? 14.283 -4.926 0.715 1.00 87.94 83 SER A CA 1
ATOM 636 C C . SER A 1 83 ? 13.140 -5.511 1.553 1.00 87.94 83 SER A C 1
ATOM 638 O O . SER A 1 83 ? 12.319 -6.267 1.036 1.00 87.94 83 SER A O 1
ATOM 640 N N . GLU A 1 84 ? 13.074 -5.177 2.844 1.00 93.56 84 GLU A N 1
ATOM 641 C CA . GLU A 1 84 ? 12.102 -5.752 3.766 1.00 93.56 84 GLU A CA 1
ATOM 642 C C . GLU A 1 84 ? 10.768 -4.997 3.728 1.00 93.56 84 GLU A C 1
ATOM 644 O O . GLU A 1 84 ? 10.753 -3.770 3.863 1.00 93.56 84 GLU A O 1
ATOM 649 N N . PRO A 1 85 ? 9.627 -5.703 3.630 1.00 96.12 85 PRO A N 1
ATOM 650 C CA . PRO A 1 85 ? 8.317 -5.079 3.741 1.00 96.12 85 PRO A CA 1
ATOM 651 C C . PRO A 1 85 ? 8.133 -4.320 5.063 1.00 96.12 85 PRO A C 1
ATOM 653 O O . PRO A 1 85 ? 8.458 -4.816 6.145 1.00 96.12 85 PRO A O 1
ATOM 656 N N . ARG A 1 86 ? 7.522 -3.139 4.988 1.00 96.50 86 ARG A N 1
ATOM 657 C CA . ARG A 1 86 ? 7.124 -2.313 6.129 1.00 96.50 86 ARG A CA 1
ATOM 658 C C . ARG A 1 86 ? 5.634 -2.453 6.397 1.00 96.50 86 ARG A C 1
ATOM 660 O O . ARG A 1 86 ? 4.826 -2.603 5.486 1.00 96.50 86 ARG A O 1
ATOM 667 N N . ARG A 1 87 ? 5.261 -2.392 7.671 1.00 95.31 87 ARG A N 1
ATOM 668 C CA . ARG A 1 87 ? 3.873 -2.484 8.133 1.00 95.31 87 ARG A CA 1
ATOM 669 C C . ARG A 1 87 ? 3.564 -1.281 9.002 1.00 95.31 87 ARG A C 1
ATOM 671 O O . ARG A 1 87 ? 4.444 -0.794 9.705 1.00 95.31 87 ARG A O 1
ATOM 678 N N . GLY A 1 88 ? 2.313 -0.849 8.979 1.00 93.38 88 GLY A N 1
ATOM 679 C CA . GLY A 1 88 ? 1.864 0.259 9.807 1.00 93.38 88 GLY A CA 1
ATOM 680 C C . GLY A 1 88 ? 0.362 0.249 10.018 1.00 93.38 88 GLY A C 1
ATOM 681 O O . GLY A 1 88 ? -0.371 -0.526 9.402 1.00 93.38 88 GLY A O 1
ATOM 682 N N . VAL A 1 89 ? -0.079 1.127 10.906 1.00 92.88 89 VAL A N 1
ATOM 683 C CA . VAL A 1 89 ? -1.481 1.473 11.110 1.00 92.88 89 VAL A CA 1
ATOM 684 C C . VAL A 1 89 ? -1.554 2.986 11.094 1.00 92.88 89 VAL A C 1
ATOM 686 O O . VAL A 1 89 ? -0.697 3.641 11.679 1.00 92.88 89 VAL A O 1
ATOM 689 N N . GLY A 1 90 ? -2.568 3.526 10.441 1.00 92.38 90 GLY A N 1
ATOM 690 C CA . GLY A 1 90 ? -2.774 4.962 10.377 1.00 92.38 90 GLY A CA 1
ATOM 691 C C . GLY A 1 90 ? -4.193 5.290 9.966 1.00 92.38 90 GLY A C 1
ATOM 692 O O . GLY A 1 90 ? -5.096 4.464 10.133 1.00 92.38 90 GLY A O 1
ATOM 693 N N . LEU A 1 91 ? -4.395 6.495 9.450 1.00 91.06 91 LEU A N 1
ATOM 694 C CA . LEU A 1 91 ? -5.718 6.982 9.070 1.00 91.06 91 LEU A CA 1
ATOM 695 C C . LEU A 1 91 ? -5.776 7.272 7.573 1.00 91.06 91 LEU A C 1
ATOM 697 O O . LEU A 1 91 ? -4.792 7.675 6.959 1.00 91.06 91 LEU A O 1
ATOM 701 N N . ASP A 1 92 ? -6.945 7.079 6.973 1.00 89.50 92 ASP A N 1
ATOM 702 C CA . ASP A 1 92 ? -7.211 7.628 5.650 1.00 89.50 92 ASP A CA 1
ATOM 703 C C . ASP A 1 92 ? -7.562 9.124 5.710 1.00 89.50 92 ASP A C 1
ATOM 705 O O . ASP A 1 92 ? -7.708 9.716 6.781 1.00 89.50 92 ASP A O 1
ATOM 709 N N . THR A 1 93 ? -7.761 9.740 4.544 1.00 84.50 93 THR A N 1
ATOM 710 C CA . THR A 1 93 ? -8.146 11.157 4.416 1.00 84.50 93 THR A CA 1
ATOM 711 C C . THR A 1 93 ? -9.493 11.507 5.062 1.00 84.50 93 THR A C 1
ATOM 713 O O . THR A 1 93 ? -9.815 12.682 5.220 1.00 84.50 93 THR A O 1
ATOM 716 N N . LYS A 1 94 ? -10.292 10.508 5.458 1.00 86.69 94 LYS A N 1
ATOM 717 C CA . LYS A 1 94 ? -11.570 10.655 6.169 1.00 86.69 94 LYS A CA 1
ATOM 718 C C . LYS A 1 94 ? -11.455 10.296 7.656 1.00 86.69 94 LYS A C 1
ATOM 720 O O . LYS A 1 94 ? -12.479 10.190 8.331 1.00 86.69 94 LYS A O 1
ATOM 725 N N . GLY A 1 95 ? -10.241 10.077 8.165 1.00 87.50 95 GLY A N 1
ATOM 726 C CA . GLY A 1 95 ? -9.994 9.685 9.551 1.00 87.50 95 GLY A CA 1
ATOM 727 C C . GLY A 1 95 ? -10.362 8.233 9.868 1.00 87.50 95 GLY A C 1
ATOM 728 O O . GLY A 1 95 ? -10.541 7.897 11.035 1.00 87.50 95 GLY A O 1
ATOM 729 N N . GLN A 1 96 ? -10.519 7.365 8.864 1.00 89.81 96 GLN A N 1
ATOM 730 C CA . GLN A 1 96 ? -10.814 5.948 9.080 1.00 89.81 96 GLN A CA 1
ATOM 731 C C . GLN A 1 96 ? -9.528 5.150 9.316 1.00 89.81 96 GLN A C 1
ATOM 733 O O . GLN A 1 96 ? -8.566 5.328 8.569 1.00 89.81 96 GLN A O 1
ATOM 738 N N . PRO A 1 97 ? -9.505 4.226 10.291 1.00 92.31 97 PRO A N 1
ATOM 739 C CA . PRO A 1 97 ? -8.317 3.443 10.589 1.00 92.31 97 PRO A CA 1
ATOM 740 C C . PRO A 1 97 ? -8.018 2.422 9.487 1.00 92.31 97 PRO A C 1
ATOM 742 O O . PRO A 1 97 ? -8.864 1.592 9.127 1.00 92.31 97 PRO A O 1
ATOM 745 N N . LEU A 1 98 ? -6.782 2.456 8.994 1.00 93.75 98 LEU A N 1
ATOM 746 C CA . LEU A 1 98 ? -6.241 1.549 7.990 1.00 93.75 98 LEU A CA 1
ATOM 747 C C . LEU A 1 98 ? -5.026 0.796 8.539 1.00 93.75 98 LEU A C 1
ATOM 749 O O . LEU A 1 98 ? -4.213 1.354 9.271 1.00 93.75 98 LEU A O 1
ATOM 753 N N . ALA A 1 99 ? -4.882 -0.463 8.137 1.00 95.12 99 ALA A N 1
ATOM 754 C CA . ALA A 1 99 ? -3.631 -1.203 8.237 1.00 95.12 99 ALA A CA 1
ATOM 755 C C . ALA A 1 99 ? -2.916 -1.171 6.886 1.00 95.12 99 ALA A C 1
ATOM 757 O O . ALA A 1 99 ? -3.544 -1.424 5.858 1.00 95.12 99 ALA A O 1
ATOM 758 N N . PHE A 1 100 ? -1.611 -0.918 6.909 1.00 95.81 100 PHE A N 1
ATOM 759 C CA . PHE A 1 100 ? -0.764 -0.777 5.731 1.00 95.81 100 PHE A CA 1
ATOM 760 C C . PHE A 1 100 ? 0.267 -1.904 5.629 1.00 95.81 100 PHE A C 1
ATOM 762 O O . PHE A 1 100 ? 0.823 -2.351 6.639 1.00 95.81 100 PHE A O 1
ATOM 769 N N . LEU A 1 101 ? 0.561 -2.315 4.396 1.00 97.19 101 LEU A N 1
ATOM 770 C CA . LEU A 1 101 ? 1.724 -3.125 4.032 1.00 97.19 101 LEU A CA 1
ATOM 771 C C . LEU A 1 101 ? 2.405 -2.471 2.828 1.00 97.19 101 LEU A C 1
ATOM 773 O O . LEU A 1 101 ? 1.796 -2.372 1.770 1.00 97.19 101 LEU A O 1
ATOM 777 N N . VAL A 1 102 ? 3.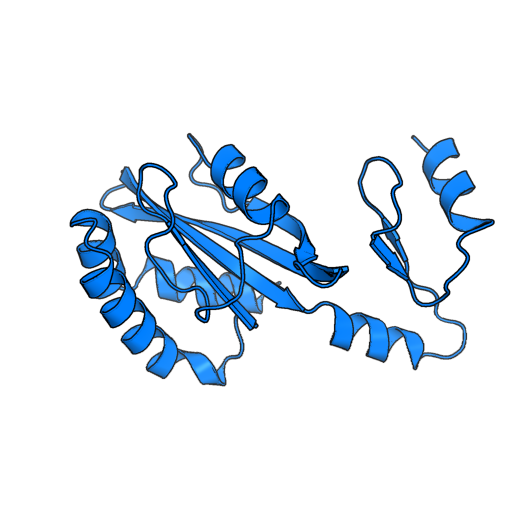656 -2.049 2.985 1.00 97.38 102 VAL A N 1
ATOM 778 C CA . VAL A 1 102 ? 4.467 -1.430 1.929 1.00 97.38 102 VAL A CA 1
ATOM 779 C C . VAL A 1 102 ? 5.657 -2.327 1.629 1.00 97.38 102 VAL A C 1
ATOM 781 O O . VAL A 1 102 ? 6.323 -2.785 2.552 1.00 97.38 102 VAL A O 1
ATOM 784 N N . PHE A 1 103 ? 5.935 -2.609 0.363 1.00 97.50 103 PHE A N 1
ATOM 785 C CA . PHE A 1 103 ? 6.995 -3.535 -0.034 1.00 97.50 103 PHE A CA 1
ATOM 786 C C . PHE A 1 103 ? 7.633 -3.135 -1.368 1.00 97.50 103 PHE A C 1
ATOM 788 O O . PHE A 1 103 ? 6.979 -2.483 -2.183 1.00 97.50 103 PHE A O 1
ATOM 795 N N . PRO A 1 104 ? 8.906 -3.499 -1.607 1.00 97.06 104 PRO A N 1
ATOM 796 C CA . PRO A 1 104 ? 9.595 -3.138 -2.833 1.00 97.06 104 PRO A CA 1
ATOM 797 C C . PRO A 1 104 ? 9.357 -4.197 -3.906 1.00 97.06 104 PRO A C 1
ATOM 799 O O . PRO A 1 104 ? 9.539 -5.390 -3.670 1.00 97.06 104 PRO A O 1
ATOM 802 N N . ILE A 1 105 ? 9.044 -3.763 -5.122 1.00 97.06 105 ILE A N 1
ATOM 803 C CA . ILE A 1 105 ? 9.175 -4.601 -6.309 1.00 97.06 105 ILE A CA 1
ATOM 804 C C . ILE A 1 105 ? 10.620 -4.513 -6.781 1.00 97.06 105 ILE A C 1
ATOM 806 O O . ILE A 1 105 ? 11.183 -3.424 -6.906 1.00 97.06 105 ILE A O 1
ATOM 810 N N . THR A 1 106 ? 11.228 -5.667 -7.043 1.00 95.56 106 THR A N 1
ATOM 811 C CA . THR A 1 106 ? 12.624 -5.746 -7.482 1.00 95.56 106 THR A CA 1
ATOM 812 C C . THR A 1 106 ? 12.760 -6.498 -8.797 1.00 95.56 106 THR A C 1
ATOM 814 O O . THR A 1 106 ? 12.001 -7.423 -9.089 1.00 95.56 106 THR A O 1
ATOM 817 N N . ILE A 1 107 ? 13.762 -6.149 -9.600 1.00 95.06 107 ILE A N 1
ATOM 818 C CA . ILE A 1 107 ? 14.216 -6.910 -10.767 1.00 95.06 107 ILE A CA 1
ATOM 819 C C . ILE A 1 107 ? 15.693 -7.189 -10.579 1.00 95.06 107 ILE A C 1
ATOM 821 O O . ILE A 1 107 ? 16.478 -6.270 -10.414 1.00 95.06 107 ILE A O 1
ATOM 825 N N . ARG A 1 108 ? 16.075 -8.473 -10.575 1.00 93.00 108 ARG A N 1
ATOM 826 C CA . ARG A 1 108 ? 17.470 -8.887 -10.340 1.00 93.00 108 ARG A CA 1
ATOM 827 C C . ARG A 1 108 ? 18.080 -8.222 -9.088 1.00 93.00 108 ARG A C 1
ATOM 829 O O . ARG A 1 108 ? 19.227 -7.805 -9.113 1.00 93.00 108 ARG A O 1
ATOM 836 N N . HIS A 1 109 ? 17.301 -8.152 -8.003 1.00 91.12 109 HIS A N 1
ATOM 837 C CA . HIS A 1 109 ? 17.639 -7.500 -6.725 1.00 91.12 109 HIS A CA 1
ATOM 838 C C . HIS A 1 109 ? 17.708 -5.965 -6.731 1.00 91.12 109 HIS A C 1
ATOM 840 O O . HIS A 1 109 ? 17.919 -5.377 -5.674 1.00 91.12 109 HIS A O 1
ATOM 846 N N . GLU A 1 110 ? 17.459 -5.307 -7.861 1.00 92.69 110 GLU A N 1
ATOM 847 C CA . GLU A 1 110 ? 17.366 -3.849 -7.934 1.00 92.69 110 GLU A CA 1
ATOM 848 C C . GLU A 1 110 ? 15.912 -3.399 -7.727 1.00 92.69 110 GLU A C 1
ATOM 850 O O . GLU A 1 110 ? 15.017 -3.931 -8.392 1.00 92.69 110 GLU A O 1
ATOM 855 N N . PRO A 1 111 ? 15.628 -2.461 -6.805 1.00 94.25 111 PRO A N 1
ATOM 856 C CA . PRO A 1 111 ? 14.279 -1.947 -6.600 1.00 94.25 111 PRO A CA 1
ATOM 857 C C . PRO A 1 111 ? 13.828 -1.110 -7.803 1.00 94.25 111 PRO A C 1
ATOM 859 O O . PRO A 1 111 ? 14.505 -0.163 -8.194 1.00 94.25 111 PRO A O 1
ATOM 862 N N . VAL A 1 112 ? 12.663 -1.441 -8.361 1.00 95.50 112 VAL A N 1
ATOM 863 C CA . VAL A 1 112 ? 12.048 -0.712 -9.489 1.00 95.50 112 VAL A CA 1
ATOM 864 C C . VAL A 1 112 ? 10.854 0.146 -9.064 1.00 95.50 112 VAL A C 1
ATOM 866 O O . VAL A 1 112 ? 10.416 1.015 -9.810 1.00 95.50 112 VAL A O 1
ATOM 869 N N . GLY A 1 113 ? 10.358 -0.046 -7.841 1.00 95.69 113 GLY A N 1
ATOM 870 C CA . GLY A 1 113 ? 9.290 0.768 -7.270 1.00 95.69 113 GLY A CA 1
ATOM 871 C C . GLY A 1 113 ? 8.611 0.086 -6.081 1.00 95.69 113 GLY A C 1
ATOM 872 O O . GLY A 1 113 ? 8.550 -1.145 -6.045 1.00 95.69 113 GLY A O 1
ATOM 873 N N . PRO A 1 114 ? 8.131 0.833 -5.075 1.00 97.00 114 PRO A N 1
ATOM 874 C CA . PRO A 1 114 ? 7.334 0.261 -4.002 1.00 97.00 114 PRO A CA 1
ATOM 875 C C . PRO A 1 114 ? 5.853 0.115 -4.355 1.00 97.00 114 PRO A C 1
ATOM 877 O O . PRO A 1 114 ? 5.288 0.867 -5.147 1.00 97.00 114 PRO A O 1
ATOM 880 N N . VAL A 1 115 ? 5.207 -0.831 -3.680 1.00 96.69 115 VAL A N 1
ATOM 881 C CA . VAL A 1 115 ? 3.759 -1.033 -3.676 1.00 96.69 115 VAL A CA 1
ATOM 882 C C . VAL A 1 115 ? 3.262 -0.942 -2.239 1.00 96.69 115 VAL A C 1
ATOM 884 O O . VAL A 1 115 ? 3.900 -1.449 -1.317 1.00 96.69 115 VAL A O 1
ATOM 887 N N . ALA A 1 116 ? 2.122 -0.288 -2.041 1.00 96.00 116 ALA A N 1
ATOM 888 C CA . ALA A 1 116 ? 1.457 -0.142 -0.761 1.00 96.00 116 ALA A CA 1
ATOM 889 C C . ALA A 1 116 ? 0.031 -0.685 -0.837 1.00 96.00 116 ALA A C 1
ATOM 891 O O . ALA A 1 116 ? -0.786 -0.231 -1.635 1.00 96.00 116 ALA A O 1
ATOM 892 N N . PHE A 1 117 ? -0.277 -1.631 0.038 1.00 95.69 117 PHE A N 1
ATOM 893 C CA . PHE A 1 117 ? -1.622 -2.125 0.282 1.00 95.69 117 PHE A CA 1
ATOM 894 C C . PHE A 1 117 ? -2.200 -1.458 1.522 1.00 95.69 117 PHE A C 1
ATOM 896 O O . PHE A 1 117 ? -1.489 -1.260 2.512 1.00 95.69 117 PHE A O 1
ATOM 903 N N . ALA A 1 118 ? -3.505 -1.196 1.505 1.00 94.62 118 ALA A N 1
ATOM 904 C CA . ALA A 1 118 ? -4.258 -0.900 2.715 1.00 94.62 118 ALA A CA 1
ATOM 905 C C . ALA A 1 118 ? -5.478 -1.796 2.874 1.00 94.62 118 ALA A C 1
ATOM 907 O O . ALA A 1 118 ? -6.157 -2.133 1.905 1.00 94.62 118 ALA A O 1
ATOM 908 N N . LYS A 1 119 ? -5.801 -2.092 4.132 1.00 94.00 119 LYS A N 1
ATOM 909 C CA . LYS A 1 119 ? -7.082 -2.662 4.548 1.00 94.00 119 LYS A CA 1
ATOM 910 C C . LYS A 1 119 ? -7.737 -1.811 5.619 1.00 94.00 119 LYS A C 1
ATOM 912 O O . LYS A 1 119 ? -7.074 -1.355 6.549 1.00 94.00 119 LYS A O 1
ATOM 917 N N . SER A 1 120 ? -9.049 -1.665 5.526 1.00 92.88 120 SER A N 1
ATOM 918 C CA . SER A 1 120 ? -9.871 -1.069 6.563 1.00 92.88 120 SER A CA 1
ATOM 919 C C . SER A 1 120 ? -9.841 -1.920 7.825 1.00 92.88 120 SER A C 1
ATOM 921 O O . SER A 1 120 ? -10.066 -3.133 7.799 1.00 92.88 120 SER A O 1
ATOM 923 N N . LEU A 1 121 ? -9.605 -1.265 8.958 1.00 93.00 121 LEU A N 1
ATOM 924 C CA . LEU A 1 121 ? -9.756 -1.878 10.273 1.00 93.00 121 LEU A CA 1
ATOM 925 C C . LEU A 1 121 ? -11.192 -1.768 10.797 1.00 93.00 121 LEU A C 1
ATOM 927 O O . LEU A 1 121 ? -11.531 -2.447 11.766 1.00 93.00 121 LEU A O 1
ATOM 931 N N . ALA A 1 122 ? -12.059 -0.984 10.145 1.00 91.00 122 ALA A N 1
ATOM 932 C CA . ALA A 1 122 ? -13.431 -0.761 10.594 1.00 91.00 122 ALA A CA 1
ATOM 933 C C . ALA A 1 122 ? -14.236 -2.065 10.777 1.00 91.00 122 ALA A C 1
ATOM 935 O O . ALA A 1 122 ? -14.854 -2.214 11.832 1.00 91.00 122 ALA A O 1
ATOM 936 N N . PRO A 1 123 ? -14.191 -3.064 9.864 1.00 90.56 123 PRO A N 1
ATOM 937 C CA . PRO A 1 123 ?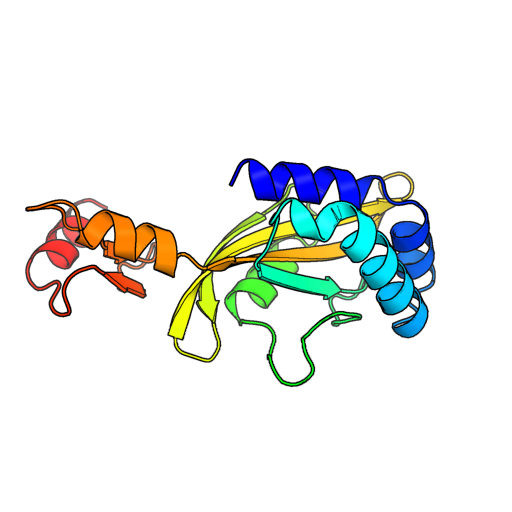 -14.902 -4.326 10.074 1.00 90.56 123 PRO A CA 1
ATOM 938 C C . PRO A 1 123 ? -14.409 -5.106 11.300 1.00 90.56 123 PRO A C 1
ATOM 940 O O . PRO A 1 123 ? -15.206 -5.729 11.999 1.00 90.56 123 PRO A O 1
ATOM 943 N N . ALA A 1 124 ? -13.102 -5.080 11.577 1.00 88.88 124 ALA A N 1
ATOM 944 C CA . ALA A 1 124 ? -12.527 -5.751 12.740 1.00 88.88 124 ALA A CA 1
ATOM 945 C C . ALA A 1 124 ? -12.928 -5.046 14.045 1.00 88.88 124 ALA A C 1
ATOM 947 O O . ALA A 1 124 ? -13.343 -5.710 14.993 1.00 88.88 124 ALA A O 1
ATOM 948 N N . ILE A 1 125 ? -12.882 -3.711 14.062 1.00 87.94 125 ILE A N 1
ATOM 949 C CA . ILE A 1 125 ? -13.326 -2.889 15.195 1.00 87.94 125 ILE A CA 1
ATOM 950 C C . ILE A 1 125 ? -14.817 -3.122 15.466 1.00 87.94 125 ILE A C 1
ATOM 952 O O . ILE A 1 125 ? -15.189 -3.387 16.605 1.00 87.94 125 ILE A O 1
ATOM 956 N N . ALA A 1 126 ? -15.664 -3.105 14.434 1.00 87.19 126 ALA A N 1
ATOM 957 C CA . ALA A 1 126 ? -17.102 -3.334 14.570 1.00 87.19 126 ALA A CA 1
ATOM 958 C C . ALA A 1 126 ? -17.424 -4.737 15.114 1.00 87.19 126 ALA A C 1
ATOM 960 O O . ALA A 1 126 ? -18.274 -4.890 15.991 1.00 87.19 126 ALA A O 1
ATOM 961 N N . ARG A 1 127 ? -16.709 -5.774 14.652 1.00 87.19 127 ARG A N 1
ATOM 962 C CA . ARG A 1 127 ? -16.832 -7.131 15.217 1.00 87.19 127 ARG A CA 1
ATOM 963 C C . ARG A 1 127 ? -16.446 -7.167 16.691 1.00 87.19 127 ARG A C 1
ATOM 965 O O . ARG A 1 127 ? -17.101 -7.860 17.460 1.00 87.19 127 ARG A O 1
ATOM 972 N N . PHE A 1 128 ? -15.415 -6.422 17.082 1.00 85.69 128 PHE A N 1
ATOM 973 C CA . PHE A 1 128 ? -14.996 -6.339 18.475 1.00 85.69 128 PHE A CA 1
ATOM 974 C C . PHE A 1 128 ? -16.021 -5.595 19.340 1.00 85.69 128 PHE A C 1
ATOM 976 O O . PHE A 1 128 ? -16.331 -6.049 20.433 1.00 85.69 128 PHE A O 1
ATOM 983 N N . GLN A 1 129 ? -16.619 -4.513 18.829 1.00 83.56 129 GLN A N 1
ATOM 984 C CA . GLN A 1 129 ? -17.707 -3.790 19.504 1.00 83.56 129 GLN A CA 1
ATOM 985 C C . GLN A 1 129 ? -18.927 -4.674 19.788 1.00 83.56 129 GLN A C 1
ATOM 987 O O . GLN A 1 129 ? -19.625 -4.455 20.775 1.00 83.56 129 GLN A O 1
ATOM 992 N N . ALA A 1 130 ? -19.196 -5.664 18.933 1.00 86.50 130 ALA A N 1
ATOM 993 C CA . ALA A 1 130 ? -20.305 -6.594 19.121 1.00 86.50 130 ALA A CA 1
ATOM 994 C C . ALA A 1 130 ? -20.073 -7.596 20.271 1.00 86.50 130 ALA A C 1
ATOM 996 O O . ALA A 1 130 ? -21.022 -8.236 20.727 1.00 86.50 130 ALA A O 1
ATOM 997 N N . ILE A 1 131 ? -18.834 -7.741 20.755 1.00 86.81 131 ILE A N 1
ATOM 998 C CA . ILE A 1 131 ? -18.508 -8.586 21.905 1.00 86.81 131 ILE A CA 1
ATOM 999 C C . ILE A 1 131 ? -18.872 -7.818 23.180 1.00 86.81 131 ILE A C 1
ATOM 1001 O O . ILE A 1 131 ? -18.294 -6.772 23.478 1.00 86.81 131 ILE A O 1
ATOM 1005 N N . GLN A 1 132 ? -19.825 -8.338 23.958 1.00 75.69 132 GLN A N 1
ATOM 1006 C CA . GLN A 1 132 ? -20.223 -7.711 25.221 1.00 75.69 132 GLN A CA 1
ATOM 1007 C C . GLN A 1 132 ? -19.021 -7.546 26.160 1.00 75.69 132 GLN A C 1
ATOM 1009 O O . GLN A 1 132 ? -18.309 -8.503 26.452 1.00 75.69 132 GLN A O 1
ATOM 1014 N N . GLY A 1 133 ? -18.818 -6.317 26.640 1.00 74.62 133 GLY A N 1
ATOM 1015 C CA . GLY A 1 133 ? -17.727 -5.975 27.556 1.00 74.62 133 GLY A CA 1
ATOM 1016 C C . GLY A 1 133 ? -16.346 -5.832 26.903 1.00 74.62 133 GLY A C 1
ATOM 1017 O O . GLY A 1 133 ? -15.389 -5.540 27.613 1.00 74.62 133 GLY A O 1
ATOM 1018 N N . GLY A 1 134 ? -16.224 -6.005 25.582 1.00 78.94 134 GLY A N 1
ATOM 1019 C CA . GLY A 1 134 ? -14.970 -5.808 24.860 1.00 78.94 134 GLY A CA 1
ATOM 1020 C C . GLY A 1 134 ? -14.673 -4.330 24.597 1.00 78.94 134 GLY A C 1
ATOM 1021 O O . GLY A 1 134 ? -15.475 -3.616 23.993 1.00 78.94 134 GLY A O 1
ATOM 1022 N N . GLU A 1 135 ? -13.484 -3.875 24.992 1.00 82.19 135 GLU A N 1
ATOM 1023 C CA . GLU A 1 135 ? -12.942 -2.579 24.580 1.00 82.19 135 GLU A CA 1
ATOM 1024 C C . GLU A 1 135 ? -11.672 -2.738 23.743 1.00 82.19 135 GLU A C 1
ATOM 1026 O O . GLU A 1 135 ? -10.792 -3.533 24.072 1.00 82.19 135 GLU A O 1
ATOM 1031 N N . LEU A 1 136 ? -11.588 -1.989 22.644 1.00 84.88 136 LEU A N 1
ATOM 1032 C CA . LEU A 1 136 ? -10.408 -1.935 21.789 1.00 84.88 136 LEU A CA 1
ATOM 1033 C C . LEU A 1 136 ? -10.087 -0.479 21.497 1.00 84.88 136 LEU A C 1
ATOM 1035 O O . LEU A 1 136 ? -10.978 0.303 21.164 1.00 84.88 136 LEU A O 1
ATOM 1039 N N . TYR A 1 137 ? -8.805 -0.152 21.597 1.00 86.31 137 TYR A N 1
ATOM 1040 C CA . TYR A 1 137 ? -8.249 1.151 21.275 1.00 86.31 137 TYR A CA 1
ATOM 1041 C C . TYR A 1 137 ? -7.023 0.927 20.390 1.00 86.31 137 TYR A C 1
ATOM 1043 O O . TYR A 1 137 ? -6.178 0.084 20.684 1.00 86.31 137 TYR A O 1
ATOM 1051 N N . LEU A 1 138 ? -6.942 1.667 19.292 1.00 85.69 138 LEU A N 1
ATOM 1052 C CA . LEU A 1 138 ? -5.760 1.764 18.451 1.00 85.69 138 LEU A CA 1
ATOM 1053 C C . LEU A 1 138 ? -5.026 3.029 18.861 1.00 85.69 138 LEU A C 1
ATOM 1055 O O . LEU A 1 138 ? -5.566 4.123 18.708 1.00 85.69 138 LEU A O 1
ATOM 1059 N N . VAL A 1 139 ? -3.819 2.879 19.390 1.00 85.50 139 VAL A N 1
ATOM 1060 C CA . VAL A 1 139 ? -2.970 3.993 19.816 1.00 85.50 139 VAL A CA 1
ATOM 1061 C C . VAL A 1 139 ? -1.661 3.969 19.038 1.00 85.50 139 VAL A C 1
ATOM 1063 O O . VAL A 1 139 ? -1.149 2.896 18.720 1.00 85.50 139 VAL A O 1
ATOM 1066 N N . THR A 1 140 ? -1.133 5.145 18.707 1.00 82.75 140 THR A N 1
ATOM 1067 C CA . THR A 1 140 ? 0.220 5.265 18.154 1.00 82.75 140 THR A CA 1
ATOM 1068 C C . THR A 1 140 ? 1.265 4.983 19.234 1.00 82.75 140 THR A C 1
ATOM 1070 O O . THR A 1 140 ? 0.945 4.942 20.426 1.00 82.75 140 THR A O 1
ATOM 1073 N N . ALA A 1 141 ? 2.528 4.829 18.831 1.00 78.19 141 ALA A N 1
ATOM 1074 C CA . ALA A 1 141 ? 3.641 4.659 19.765 1.00 78.19 141 ALA A CA 1
ATOM 1075 C C . ALA A 1 141 ? 3.802 5.863 20.716 1.00 78.19 141 ALA A C 1
ATOM 1077 O O . ALA A 1 141 ? 4.231 5.708 21.852 1.00 78.19 141 ALA A O 1
ATOM 1078 N N . GLU A 1 142 ? 3.381 7.054 20.287 1.00 81.44 142 GLU A N 1
ATOM 1079 C CA . GLU A 1 142 ? 3.386 8.292 21.075 1.00 81.44 142 GLU A CA 1
ATOM 1080 C C . GLU A 1 142 ? 2.161 8.408 22.004 1.00 81.44 142 GLU A C 1
ATOM 1082 O O . GLU A 1 142 ? 1.969 9.426 22.675 1.00 81.44 142 GLU A O 1
ATOM 1087 N N . GLY A 1 143 ? 1.299 7.387 22.029 1.00 80.44 143 GLY A N 1
ATOM 1088 C CA . GLY A 1 143 ? 0.085 7.354 22.839 1.00 80.44 143 GLY A CA 1
ATOM 1089 C C . GLY A 1 143 ? -1.074 8.171 22.262 1.00 80.44 143 GLY A C 1
ATOM 1090 O O . GLY A 1 143 ? -2.008 8.502 22.991 1.00 80.44 143 GLY A O 1
ATOM 1091 N N . LYS A 1 144 ? -1.056 8.521 20.970 1.00 84.19 144 LYS A N 1
ATOM 1092 C CA . LYS A 1 144 ? -2.192 9.195 20.322 1.00 84.19 144 LYS A CA 1
ATOM 1093 C C . LYS A 1 144 ? -3.272 8.170 19.980 1.00 84.19 144 LYS A C 1
ATOM 1095 O O . LYS A 1 144 ? -2.996 7.200 19.284 1.00 84.19 144 LYS A O 1
ATOM 1100 N N . LEU A 1 145 ? -4.513 8.394 20.414 1.00 84.56 145 LEU A N 1
ATOM 1101 C CA . LEU A 1 145 ? -5.644 7.551 20.017 1.00 84.56 145 LEU A CA 1
ATOM 1102 C C . LEU A 1 145 ? -5.984 7.765 18.532 1.00 84.56 145 LEU A C 1
ATOM 1104 O O . LEU A 1 145 ? -6.254 8.888 18.111 1.00 84.56 145 LEU A O 1
ATOM 1108 N N . LEU A 1 146 ? -5.994 6.680 17.760 1.00 82.38 146 LEU A N 1
ATOM 1109 C CA . LEU A 1 146 ? -6.397 6.641 16.352 1.00 82.38 146 LEU A CA 1
ATOM 1110 C C . LEU A 1 146 ? -7.862 6.229 16.186 1.00 82.38 146 LEU A C 1
ATOM 1112 O O . LEU A 1 146 ? -8.591 6.827 15.403 1.00 82.38 146 LEU A O 1
ATOM 1116 N N . ALA A 1 147 ? -8.296 5.201 16.915 1.00 83.50 147 ALA A N 1
ATOM 1117 C CA . ALA A 1 147 ? -9.673 4.717 16.903 1.00 83.50 147 ALA A CA 1
ATOM 1118 C C . ALA A 1 147 ? -9.966 3.931 18.180 1.00 83.50 147 ALA A C 1
ATOM 1120 O O . ALA A 1 147 ? -9.053 3.399 18.808 1.00 83.50 147 ALA A O 1
ATOM 1121 N N . GLY A 1 148 ? -11.235 3.795 18.546 1.00 80.50 148 GLY A N 1
ATOM 1122 C CA . GLY A 1 148 ? -11.616 2.945 19.663 1.00 80.50 148 GLY A CA 1
ATOM 1123 C C . GLY A 1 148 ? -13.093 2.599 19.662 1.00 80.50 148 GLY A C 1
ATOM 1124 O O . GLY A 1 148 ? -13.886 3.176 18.918 1.00 80.50 148 GLY A O 1
ATOM 1125 N N . THR A 1 149 ? -13.470 1.639 20.500 1.00 81.06 149 THR A N 1
ATOM 1126 C CA . THR A 1 149 ? -14.872 1.241 20.657 1.00 81.06 149 THR A CA 1
ATOM 1127 C C . THR A 1 149 ? -15.684 2.228 21.494 1.00 81.06 149 THR A C 1
ATOM 1129 O O . THR A 1 149 ? -16.913 2.194 21.436 1.00 81.06 149 THR A O 1
ATOM 1132 N N . ARG A 1 150 ? -15.014 3.132 22.225 1.00 76.69 150 ARG A N 1
ATOM 1133 C CA . ARG A 1 150 ? -15.612 4.225 22.998 1.00 76.69 150 ARG A CA 1
ATOM 1134 C C . ARG A 1 150 ? -14.956 5.573 22.665 1.00 76.69 150 ARG A C 1
ATOM 1136 O O . ARG A 1 150 ? -13.751 5.604 22.424 1.00 76.69 150 ARG A O 1
ATOM 1143 N N . PRO A 1 151 ? -15.726 6.677 22.679 1.00 59.62 151 PRO A N 1
ATOM 1144 C CA . PRO A 1 151 ? -15.227 8.012 22.344 1.00 59.62 151 PRO A CA 1
ATOM 1145 C C . PRO A 1 151 ? -14.338 8.651 23.428 1.00 59.62 151 PRO A C 1
ATOM 1147 O O . PRO A 1 151 ? -13.630 9.605 23.121 1.00 59.62 151 PRO A O 1
ATOM 1150 N N . GLU A 1 152 ? -14.328 8.135 24.664 1.00 61.25 152 GLU A N 1
ATOM 1151 C CA . GLU A 1 152 ? -13.533 8.688 25.770 1.00 61.25 152 GLU A CA 1
ATOM 1152 C C . GLU A 1 152 ? -12.543 7.661 26.343 1.00 61.25 152 GLU A C 1
ATOM 1154 O O . GLU A 1 152 ? -12.956 6.708 27.007 1.00 61.25 152 GLU A O 1
ATOM 1159 N N . PRO A 1 153 ? -11.228 7.845 26.138 1.00 56.88 153 PRO A N 1
ATOM 1160 C CA . PRO A 1 153 ? -10.197 6.975 26.687 1.00 56.88 153 PRO A CA 1
ATOM 1161 C C . PRO A 1 153 ? -9.644 7.549 28.004 1.00 56.88 153 PRO A C 1
ATOM 1163 O O . PRO A 1 153 ? -8.431 7.624 28.188 1.00 56.88 153 PRO A O 1
ATOM 1166 N N . THR A 1 154 ? -10.494 8.028 28.916 1.00 53.44 154 THR A N 1
ATOM 1167 C CA . THR A 1 154 ? -10.030 8.844 30.058 1.00 53.44 154 THR A CA 1
ATOM 1168 C C . THR A 1 154 ? -9.131 8.066 31.032 1.00 53.44 154 THR A C 1
ATOM 1170 O O . THR A 1 154 ? -8.328 8.673 31.729 1.00 53.44 154 THR A O 1
ATOM 1173 N N . LEU A 1 155 ? -9.193 6.726 31.040 1.00 53.09 155 LEU A N 1
ATOM 1174 C CA . LEU A 1 155 ? -8.364 5.867 31.906 1.00 53.09 155 LEU A CA 1
ATOM 1175 C C . LEU A 1 155 ? -7.301 5.040 31.159 1.00 53.09 155 LEU A C 1
ATOM 1177 O O . LEU A 1 155 ? -6.287 4.674 31.746 1.00 53.09 155 LEU A O 1
ATOM 1181 N N . VAL A 1 156 ? -7.487 4.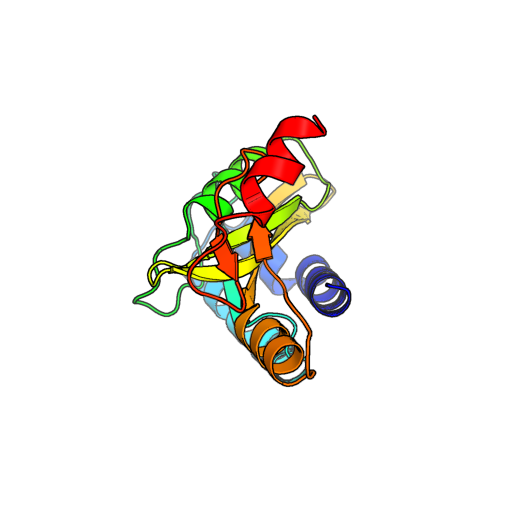755 29.866 1.00 54.69 156 VAL A N 1
ATOM 1182 C CA . VAL A 1 156 ? -6.609 3.826 29.122 1.00 54.69 156 VAL A CA 1
ATOM 1183 C C . VAL A 1 156 ? -5.312 4.499 28.658 1.00 54.69 156 VAL A C 1
ATOM 1185 O O . VAL A 1 156 ? -4.261 3.864 28.637 1.00 54.69 156 VAL A O 1
ATOM 1188 N N . LEU A 1 157 ? -5.346 5.800 28.342 1.00 52.44 157 LEU A N 1
ATOM 1189 C CA . LEU A 1 157 ? -4.159 6.528 27.868 1.00 52.44 157 LEU A CA 1
ATOM 1190 C C . LEU A 1 157 ? -3.146 6.859 28.975 1.00 52.44 157 LEU A C 1
ATOM 1192 O O . LEU A 1 157 ? -1.963 7.006 28.677 1.00 52.44 157 LEU A O 1
ATOM 1196 N N . GLN A 1 158 ? -3.575 6.952 30.240 1.00 54.28 158 GLN A N 1
ATOM 1197 C CA . GLN A 1 158 ? -2.656 7.134 31.373 1.00 54.28 158 GLN A CA 1
ATOM 1198 C C . GLN A 1 158 ? -1.807 5.876 31.605 1.00 54.28 158 GLN A C 1
ATOM 1200 O O . GLN A 1 158 ? -0.589 5.971 31.693 1.00 54.28 158 GLN A O 1
ATOM 1205 N N . ALA A 1 159 ? -2.416 4.688 31.555 1.00 54.16 159 ALA A N 1
ATOM 1206 C CA . ALA A 1 159 ? -1.706 3.428 31.783 1.00 54.16 159 ALA A CA 1
ATOM 1207 C C . ALA A 1 159 ? -0.616 3.126 30.734 1.00 54.16 159 ALA A C 1
ATOM 1209 O O . ALA A 1 159 ? 0.427 2.572 31.077 1.00 54.16 159 ALA A O 1
ATOM 1210 N N . VAL A 1 160 ? -0.822 3.505 29.465 1.00 57.09 160 VAL A N 1
ATOM 1211 C CA . VAL A 1 160 ? 0.194 3.327 28.405 1.00 57.09 160 VAL A CA 1
ATOM 1212 C C . VAL A 1 160 ? 1.376 4.282 28.595 1.00 57.09 160 VAL A C 1
ATOM 1214 O O . VAL A 1 160 ? 2.513 3.891 28.351 1.00 57.09 160 VAL A O 1
ATOM 1217 N N . ARG A 1 161 ? 1.130 5.509 29.072 1.00 54.09 161 ARG A N 1
ATOM 1218 C CA . ARG A 1 161 ? 2.187 6.486 29.379 1.00 54.09 161 ARG A CA 1
ATOM 1219 C C . ARG A 1 161 ? 3.018 6.115 30.603 1.00 54.09 161 ARG A C 1
ATOM 1221 O O . ARG A 1 161 ? 4.206 6.402 30.609 1.00 54.09 161 ARG A O 1
ATOM 1228 N N . ASP A 1 162 ? 2.410 5.479 31.597 1.00 53.44 162 ASP A N 1
ATOM 1229 C CA . ASP A 1 162 ? 3.082 5.128 32.855 1.00 53.44 162 ASP A CA 1
ATOM 1230 C C . ASP A 1 162 ? 3.903 3.821 32.765 1.00 53.44 162 ASP A C 1
ATOM 1232 O O . ASP A 1 162 ? 4.578 3.448 33.724 1.00 53.44 162 ASP A O 1
ATOM 1236 N N . SER A 1 163 ? 3.842 3.115 31.628 1.00 52.88 163 SER A N 1
ATOM 1237 C CA . SER A 1 163 ? 4.474 1.798 31.421 1.00 52.88 163 SER A CA 1
ATOM 1238 C C . SER A 1 163 ? 5.684 1.807 30.470 1.00 52.88 163 SER A C 1
ATOM 1240 O O . SER A 1 163 ? 6.236 0.736 30.207 1.00 52.88 163 SER A O 1
ATOM 1242 N N . GLY A 1 164 ? 6.070 2.967 29.924 1.00 48.16 164 GLY A N 1
ATOM 1243 C CA . GLY A 1 164 ? 7.238 3.150 29.046 1.00 48.16 164 GLY A CA 1
ATOM 1244 C C . GLY A 1 164 ? 8.314 3.998 29.704 1.00 48.16 164 GLY A C 1
ATOM 1245 O O . GLY A 1 164 ? 9.504 3.707 29.457 1.00 48.16 164 GLY A O 1
#

Foldseek 3Di:
DVLLVVVVVLCLPQPQCLVCLQVVALVSNAVSVVVSCVVCVVSCSFPDKFKAFPVLHTSDDDPPPFDDDPVNSVLQVVCVPHQDKDWDWAAGPVLFIKIKIKGFRDDPNHGSIIMMGIHGCVVVQVVQLPPPPGKDFDADLVLHTSDISDPDPPPVSVVSVVPD

Secondary structure (DSSP, 8-state):
-HHHHHHHHHHHH-HHHHHHHHHT-HHHHHHHHHHHHHHHGGG---SEEEEE-TTS-EEE---TT-PPPHHHHHHHHTTTT--SPEEEEEE-TTS-EEEEEEEEEEETTEEEEEEEEEEESHHHHHHHHTSTT---EEE-TT--EEEESSS--TTHHHHHHTT-

Radius of gyration: 17.57 Å; chains: 1; bounding box: 38×25×51 Å

pLDDT: mean 86.69, std 12.59, range [48.16, 97.5]

Sequence (164 aa):
MAQMDEGRRDFEQDFALRQALQAGDPEEVQQAVAALNRLISEQGYFDRLWVFGAAGHLLCCTDDRLEVPEDVVSLVSALAGSSEPRRGVGLDTKGQPLAFLVFPITIRHEPVGPVAFAKSLAPAIARFQAIQGGELYLVTAEGKLLAGTRPEPTLVLQAVRDSG